Protein AF-A0A098BXD9-F1 (afdb_monomer)

Secondary structure (DSSP, 8-state):
-HHHHHHHHHHHHHHHT-----------S--SS-SSS--TTSBTTTT-GGGTTTTTTT-TT-EEETTTS-HHHHSBS-PPPTT-GGGT-BTTTB------EEE----------

Mean predicted aligned error: 10.38 Å

Structure (mmCIF, N/CA/C/O backbone):
data_AF-A0A098BXD9-F1
#
_entry.id   AF-A0A098BXD9-F1
#
loop_
_atom_site.group_PDB
_atom_site.id
_atom_site.type_symbol
_atom_site.label_atom_id
_atom_site.label_alt_id
_atom_site.label_comp_id
_atom_site.label_asym_id
_atom_site.label_entity_id
_atom_site.label_seq_id
_atom_site.pdbx_PDB_ins_code
_atom_site.Cartn_x
_atom_site.Cartn_y
_atom_site.Cartn_z
_atom_site.occupancy
_atom_site.B_iso_or_equiv
_atom_site.auth_seq_id
_atom_site.auth_comp_id
_atom_site.auth_asym_id
_atom_site.auth_atom_id
_atom_site.pdbx_PDB_model_num
ATOM 1 N N . MET A 1 1 ? -10.994 4.451 71.147 1.00 60.16 1 MET A N 1
ATOM 2 C CA . MET A 1 1 ? -9.882 3.947 70.302 1.00 60.16 1 MET A CA 1
ATOM 3 C C . MET A 1 1 ? -10.312 2.829 69.351 1.00 60.16 1 MET A C 1
ATOM 5 O O . MET A 1 1 ? -10.126 3.008 68.157 1.00 60.16 1 MET A O 1
ATOM 9 N N . LYS A 1 2 ? -10.946 1.735 69.811 1.00 62.88 2 LYS A N 1
ATOM 10 C CA . LYS A 1 2 ? -11.379 0.620 68.933 1.00 62.88 2 LYS A CA 1
ATOM 11 C C . LYS A 1 2 ? -12.300 1.043 67.773 1.00 62.88 2 LYS A C 1
ATOM 13 O O . LYS A 1 2 ? -12.048 0.676 66.636 1.00 62.88 2 LYS A O 1
ATOM 18 N N . THR A 1 3 ? -13.294 1.893 68.037 1.00 69.50 3 THR A N 1
ATOM 19 C CA . THR A 1 3 ? -14.257 2.384 67.028 1.00 69.50 3 THR A CA 1
ATOM 20 C C . THR A 1 3 ? -13.646 3.318 65.978 1.00 69.50 3 THR A C 1
ATOM 22 O O . THR A 1 3 ? -14.154 3.403 64.863 1.00 69.50 3 THR A O 1
ATOM 25 N N . LEU A 1 4 ? -12.548 4.004 66.314 1.00 70.31 4 LEU A N 1
ATOM 26 C CA . LEU A 1 4 ? -11.813 4.876 65.395 1.00 70.31 4 LEU A CA 1
ATOM 27 C C . LEU A 1 4 ? -10.938 4.044 64.447 1.00 70.31 4 LEU A C 1
ATOM 29 O O . LEU A 1 4 ? -10.965 4.261 63.239 1.00 70.31 4 LEU A O 1
ATOM 33 N N . LEU A 1 5 ? -10.252 3.031 64.991 1.00 74.44 5 LEU A N 1
ATOM 34 C CA . LEU A 1 5 ? -9.452 2.075 64.223 1.00 74.44 5 LEU A CA 1
ATOM 35 C C . LEU A 1 5 ? -10.323 1.281 63.232 1.00 74.44 5 LEU A C 1
ATOM 37 O O . LEU A 1 5 ? -9.947 1.077 62.083 1.00 74.44 5 LEU A O 1
ATOM 41 N N . GLN A 1 6 ? -11.531 0.897 63.659 1.00 78.38 6 GLN A N 1
ATOM 42 C CA . GLN A 1 6 ? -12.496 0.159 62.841 1.00 78.38 6 GLN A CA 1
ATOM 43 C C . GLN A 1 6 ? -13.024 0.991 61.660 1.00 78.38 6 GLN A C 1
ATOM 45 O O . GLN A 1 6 ? -13.163 0.473 60.556 1.00 78.38 6 GLN A O 1
ATOM 50 N N . LYS A 1 7 ? -13.267 2.295 61.862 1.00 76.06 7 LYS A N 1
ATOM 51 C CA . LYS A 1 7 ? -13.670 3.213 60.783 1.00 76.06 7 LYS A CA 1
ATOM 52 C C . LYS A 1 7 ? -12.551 3.430 59.763 1.00 76.06 7 LYS A C 1
ATOM 54 O O . LYS A 1 7 ? -12.827 3.427 58.570 1.00 76.06 7 LYS A O 1
ATOM 59 N N . GLN A 1 8 ? -11.301 3.568 60.210 1.00 81.81 8 GLN A N 1
ATOM 60 C CA . GLN A 1 8 ? -10.151 3.688 59.304 1.00 81.81 8 GLN A CA 1
ATOM 61 C C . GLN A 1 8 ? -9.934 2.415 58.480 1.00 81.81 8 GLN A C 1
ATOM 63 O O . GLN A 1 8 ? -9.678 2.497 57.283 1.00 81.81 8 GLN A O 1
ATOM 68 N N . PHE A 1 9 ? -10.128 1.245 59.091 1.00 84.19 9 PHE A N 1
ATOM 69 C CA . PHE A 1 9 ? -10.056 -0.037 58.393 1.00 84.19 9 PHE A CA 1
ATOM 70 C C . PHE A 1 9 ? -11.137 -0.171 57.306 1.00 84.19 9 PHE A C 1
ATOM 72 O O . PHE A 1 9 ? -10.844 -0.592 56.190 1.00 84.19 9 PHE A O 1
ATOM 79 N N . LEU A 1 10 ? -12.368 0.269 57.590 1.00 82.94 10 LEU A N 1
ATOM 80 C CA . LEU A 1 10 ? -13.462 0.283 56.611 1.00 82.94 10 LEU A CA 1
ATOM 81 C C . LEU A 1 10 ? -13.220 1.272 55.462 1.00 82.94 10 LEU A C 1
ATOM 83 O O . LEU A 1 10 ? -13.552 0.960 54.323 1.00 82.94 10 LEU A O 1
ATOM 87 N N . ILE A 1 11 ? -12.611 2.431 55.733 1.00 82.62 11 ILE A N 1
ATOM 88 C CA . ILE A 1 11 ? -12.245 3.409 54.696 1.00 82.62 11 ILE A CA 1
ATOM 89 C C . ILE A 1 11 ? -11.159 2.843 53.775 1.00 82.62 11 ILE A C 1
ATOM 91 O O . ILE A 1 11 ? -11.255 2.998 52.564 1.00 82.62 11 ILE A O 1
ATOM 95 N N . ILE A 1 12 ? -10.160 2.145 54.322 1.00 82.31 12 ILE A N 1
ATOM 96 C CA . ILE A 1 12 ? -9.099 1.506 53.529 1.00 82.31 12 ILE A CA 1
ATOM 97 C C . ILE A 1 12 ? -9.670 0.380 52.659 1.00 82.31 12 ILE A C 1
ATOM 99 O O . ILE A 1 12 ? -9.328 0.288 51.485 1.00 82.31 12 ILE A O 1
ATOM 103 N N . ILE A 1 13 ? -10.586 -0.433 53.195 1.00 80.94 13 ILE A N 1
ATOM 104 C CA . ILE A 1 13 ? -11.294 -1.461 52.418 1.00 80.94 13 ILE A CA 1
ATOM 105 C C . ILE A 1 13 ? -12.134 -0.827 51.305 1.00 80.94 13 ILE A C 1
ATOM 107 O O . ILE A 1 13 ? -12.084 -1.293 50.172 1.00 80.94 13 ILE A O 1
ATOM 111 N N . ALA A 1 14 ? -12.862 0.254 51.598 1.00 76.94 14 ALA A N 1
ATOM 112 C CA . ALA A 1 14 ? -13.644 0.979 50.601 1.00 76.94 14 ALA A CA 1
ATOM 113 C C . ALA A 1 14 ? -12.761 1.605 49.508 1.00 76.94 14 ALA A C 1
ATOM 115 O O . ALA A 1 14 ? -13.152 1.604 48.348 1.00 76.94 14 ALA A O 1
ATOM 116 N N . LEU A 1 15 ? -11.561 2.084 49.857 1.00 74.44 15 LEU A N 1
ATOM 117 C CA . LEU A 1 15 ? -10.597 2.651 48.910 1.00 74.44 15 LEU A CA 1
ATOM 118 C C . LEU A 1 15 ? -9.921 1.571 48.045 1.00 74.44 15 LEU A C 1
ATOM 120 O O . LEU A 1 15 ? -9.653 1.807 46.872 1.00 74.44 15 LEU A O 1
ATOM 124 N N . LEU A 1 16 ? -9.688 0.375 48.599 1.00 73.31 16 LEU A N 1
ATOM 125 C CA . LEU A 1 16 ? -9.152 -0.791 47.880 1.00 73.31 16 LEU A CA 1
ATOM 126 C C . LEU A 1 16 ? -10.201 -1.495 46.999 1.00 73.31 16 LEU A C 1
ATOM 128 O O . LEU A 1 16 ? -9.836 -2.199 46.062 1.00 73.31 16 LEU A O 1
ATOM 132 N N . LEU A 1 17 ? -11.495 -1.299 47.280 1.00 68.25 17 LEU A N 1
ATOM 133 C CA . LEU A 1 17 ? -12.626 -1.820 46.499 1.00 68.25 17 LEU A CA 1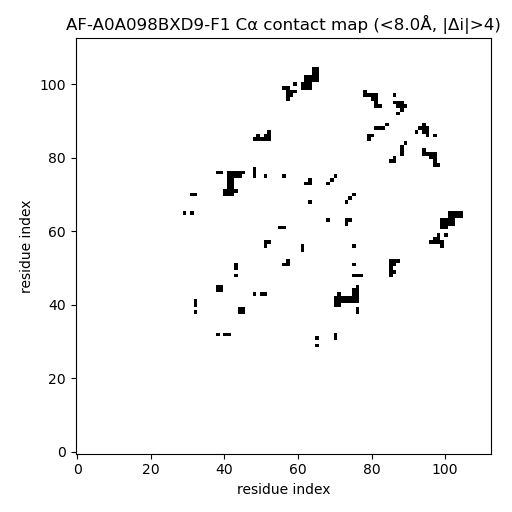
ATOM 134 C C . LEU A 1 17 ? -13.003 -0.952 45.293 1.00 68.25 17 LEU A C 1
ATOM 136 O O . LEU A 1 17 ? -13.949 -1.300 44.588 1.00 68.25 17 LEU A O 1
ATOM 140 N N . VAL A 1 18 ? -12.280 0.139 45.026 1.00 68.94 18 VAL A N 1
ATOM 141 C CA . VAL A 1 18 ? -12.408 0.892 43.772 1.00 68.94 18 VAL A CA 1
ATOM 142 C C . VAL A 1 18 ? -11.275 0.470 42.834 1.00 68.94 18 VAL A C 1
ATOM 144 O O . VAL A 1 18 ? -10.262 1.165 42.744 1.00 68.94 18 VAL A O 1
ATOM 147 N N . PRO A 1 19 ? -11.383 -0.658 42.105 1.00 64.12 19 PRO A N 1
ATOM 148 C CA . PRO A 1 19 ? -10.576 -0.811 40.918 1.00 64.12 19 PRO A CA 1
ATOM 149 C C . PRO A 1 19 ? -11.110 0.206 39.908 1.00 64.12 19 PRO A C 1
ATOM 151 O O . PRO A 1 19 ? -12.194 0.053 39.343 1.00 64.12 19 PRO A O 1
ATOM 154 N N . SER A 1 20 ? -10.348 1.276 39.702 1.00 61.69 20 SER A N 1
ATOM 155 C CA . SER A 1 20 ? -10.497 2.180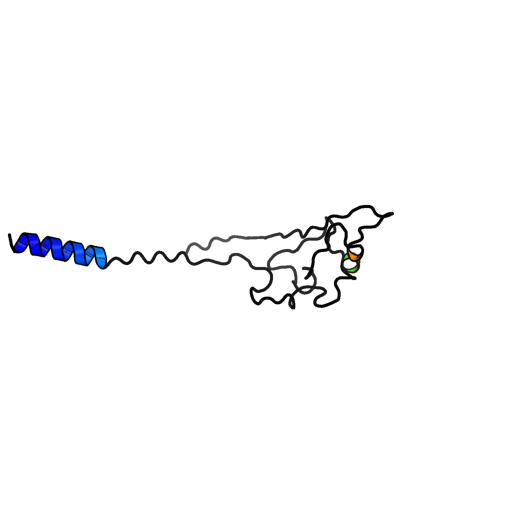 38.565 1.00 61.69 20 SER A CA 1
ATOM 156 C C . SER A 1 20 ? -10.151 1.404 37.301 1.00 61.69 20 SER A C 1
ATOM 158 O O . SER A 1 20 ? -9.051 1.505 36.763 1.00 61.69 20 SER A O 1
ATOM 160 N N . VAL A 1 21 ? -11.081 0.577 36.839 1.00 61.25 21 VAL A N 1
ATOM 161 C CA . VAL A 1 21 ? -10.978 -0.096 35.553 1.00 61.25 21 VAL A CA 1
ATOM 162 C C . VAL A 1 21 ? -11.322 0.929 34.475 1.00 61.25 21 VAL A C 1
ATOM 164 O O . VAL A 1 21 ? -12.396 0.909 33.881 1.00 61.25 21 VAL A O 1
ATOM 167 N N . ILE A 1 22 ? -10.421 1.883 34.252 1.00 63.41 22 ILE A N 1
ATOM 168 C CA . ILE A 1 22 ? -10.470 2.746 33.074 1.00 63.41 22 ILE A CA 1
ATOM 169 C C . ILE A 1 22 ? -9.735 1.984 31.972 1.00 63.41 22 ILE A C 1
ATOM 171 O O . ILE A 1 22 ? -8.583 2.265 31.656 1.00 63.41 22 ILE A O 1
ATOM 175 N N . PHE A 1 23 ? -10.388 0.966 31.410 1.00 63.06 23 PHE A N 1
ATOM 176 C CA . PHE A 1 23 ? -9.978 0.469 30.103 1.00 63.06 23 PHE A CA 1
ATOM 177 C C . PHE A 1 23 ? -10.454 1.497 29.083 1.00 63.06 23 PHE A C 1
ATOM 179 O O . PHE A 1 23 ? -11.645 1.572 28.777 1.00 63.06 23 PHE A O 1
ATOM 186 N N . SER A 1 24 ? -9.529 2.304 28.567 1.00 64.81 24 SER A N 1
ATOM 187 C CA . SER A 1 24 ? -9.768 2.943 27.279 1.00 64.81 24 SER A CA 1
ATOM 188 C C . SER A 1 24 ? -9.952 1.811 26.274 1.00 64.81 24 SER A C 1
ATOM 190 O O . SER A 1 24 ? -9.043 1.009 26.074 1.00 64.81 24 SER A O 1
ATOM 192 N N . LYS A 1 25 ? -11.157 1.673 25.715 1.00 69.25 25 LYS A N 1
ATOM 193 C CA . LYS A 1 25 ? -11.351 0.789 24.569 1.00 69.25 25 LYS A CA 1
ATOM 194 C C . LYS A 1 25 ? -10.630 1.449 23.405 1.00 69.25 25 LYS A C 1
ATOM 196 O O . LYS A 1 25 ? -11.032 2.537 22.998 1.00 69.25 25 LYS A O 1
ATOM 201 N N . ASP A 1 26 ? -9.597 0.798 22.888 1.00 77.44 26 ASP A N 1
ATOM 202 C CA . ASP A 1 26 ? -9.040 1.160 21.591 1.00 77.44 26 ASP A CA 1
ATOM 203 C C . ASP A 1 26 ? -10.142 0.931 20.555 1.00 77.44 26 ASP A C 1
ATOM 205 O O . ASP A 1 26 ? -10.489 -0.199 20.211 1.00 77.44 26 ASP A O 1
ATOM 209 N N . VAL A 1 27 ? -10.786 2.021 20.142 1.00 84.81 27 VAL A N 1
ATOM 210 C CA . VAL A 1 27 ? -11.760 1.996 19.058 1.00 84.81 27 VAL A CA 1
ATOM 211 C C . VAL A 1 27 ? -10.976 2.207 17.777 1.00 84.81 27 VAL A C 1
ATOM 213 O O . VAL A 1 27 ? -10.524 3.317 17.493 1.00 84.81 27 VAL A O 1
ATOM 216 N N . THR A 1 28 ? -10.822 1.141 17.000 1.00 85.62 28 THR A N 1
ATOM 217 C CA . THR A 1 28 ? -10.306 1.233 15.635 1.00 85.62 28 THR A CA 1
ATOM 218 C C . THR A 1 28 ? -11.292 2.050 14.803 1.00 85.62 28 THR A C 1
ATOM 220 O O . THR A 1 28 ? -12.402 1.601 14.526 1.00 85.62 28 THR A O 1
ATOM 223 N N . ILE A 1 29 ? -10.908 3.278 14.449 1.00 85.69 29 ILE A N 1
ATOM 224 C CA . ILE A 1 29 ? -11.720 4.163 13.597 1.00 85.69 29 ILE A CA 1
ATOM 225 C C . ILE A 1 29 ? -11.656 3.698 12.140 1.00 85.69 29 ILE A C 1
ATOM 227 O O . ILE A 1 29 ? -12.651 3.756 11.422 1.00 85.69 29 ILE A O 1
ATOM 231 N N . TRP A 1 30 ? -10.484 3.227 11.719 1.00 89.69 30 TRP A N 1
ATOM 232 C CA . TRP A 1 30 ? -10.238 2.614 10.425 1.00 89.69 30 TRP A CA 1
ATOM 233 C C . TRP A 1 30 ? -9.009 1.707 10.501 1.00 89.69 30 TRP A C 1
ATOM 235 O O . TRP A 1 30 ? -8.154 1.876 11.371 1.00 89.69 30 TRP A O 1
ATOM 245 N N . GLU A 1 31 ? -8.941 0.754 9.580 1.00 91.25 31 GLU A N 1
ATOM 246 C CA . GLU A 1 31 ? -7.847 -0.199 9.407 1.00 91.25 31 GLU A CA 1
ATOM 247 C C . GLU A 1 31 ? -7.674 -0.441 7.901 1.00 91.25 31 GLU A C 1
ATOM 249 O O . GLU A 1 31 ? -8.649 -0.355 7.153 1.00 91.25 31 GLU A O 1
ATOM 254 N N . ILE A 1 32 ? -6.440 -0.689 7.464 1.00 93.81 32 ILE A N 1
ATOM 255 C CA . ILE A 1 32 ? -6.120 -1.152 6.109 1.00 93.81 32 ILE A CA 1
ATOM 256 C C . ILE A 1 32 ? -5.319 -2.441 6.279 1.00 93.81 32 ILE A C 1
ATOM 258 O O . ILE A 1 32 ? -4.268 -2.433 6.926 1.00 93.81 32 ILE A O 1
ATOM 262 N N . GLY A 1 33 ? -5.824 -3.531 5.711 1.00 93.81 33 GLY A N 1
ATOM 263 C CA . GLY A 1 33 ? -5.315 -4.884 5.903 1.00 93.81 33 GLY A CA 1
ATOM 264 C C . GLY A 1 33 ? -5.572 -5.446 7.296 1.00 93.81 33 GLY A C 1
ATOM 265 O O . GLY A 1 33 ? -6.373 -4.921 8.070 1.00 93.81 33 GLY A O 1
ATOM 266 N N . LYS A 1 34 ? -4.899 -6.556 7.609 1.00 94.75 34 LYS A N 1
ATOM 267 C CA . LYS A 1 34 ? -4.990 -7.231 8.907 1.00 94.75 34 LYS A CA 1
ATOM 268 C C . LYS A 1 34 ? -3.626 -7.407 9.547 1.00 94.75 34 LYS A C 1
ATOM 270 O O . LYS A 1 34 ? -2.611 -7.656 8.903 1.00 94.75 34 LYS A O 1
ATOM 275 N N . LYS A 1 35 ? -3.601 -7.376 10.879 1.00 94.06 35 LYS A N 1
ATOM 276 C CA . LYS A 1 35 ? -2.407 -7.714 11.666 1.00 94.06 35 LYS A CA 1
ATOM 277 C C . LYS A 1 35 ? -2.192 -9.233 11.768 1.00 94.06 35 LYS A C 1
ATOM 279 O O . LYS A 1 35 ? -2.159 -9.786 12.866 1.00 94.06 35 LYS A O 1
ATOM 284 N N . ASP A 1 36 ? -2.048 -9.907 10.633 1.00 96.38 36 ASP A N 1
ATOM 285 C CA . ASP A 1 36 ? -1.848 -11.361 10.536 1.00 96.38 36 ASP A CA 1
ATOM 286 C C . ASP A 1 36 ? -0.504 -11.756 9.888 1.00 96.38 36 ASP A C 1
ATOM 288 O O . ASP A 1 36 ? -0.256 -12.932 9.629 1.00 96.38 36 ASP A O 1
ATOM 292 N N . SER A 1 37 ? 0.386 -10.777 9.670 1.00 95.62 37 SER A N 1
ATOM 293 C CA . SER A 1 37 ? 1.668 -10.954 8.968 1.00 95.62 37 SER A CA 1
ATOM 294 C C . SER A 1 37 ? 1.521 -11.441 7.520 1.00 95.62 37 SER A C 1
ATOM 296 O O . SER A 1 37 ? 2.479 -11.959 6.944 1.00 95.62 37 SER A O 1
ATOM 298 N N . SER A 1 38 ? 0.347 -11.242 6.924 1.00 96.62 38 SER A N 1
ATOM 299 C CA . SER A 1 38 ? 0.073 -11.442 5.511 1.00 96.62 38 SER A CA 1
ATOM 300 C C . SER A 1 38 ? -0.094 -10.101 4.798 1.00 96.62 38 SER A C 1
ATOM 302 O O . SER A 1 38 ? -0.275 -9.051 5.404 1.00 96.62 38 SER A O 1
ATOM 304 N N . ALA A 1 39 ? 0.001 -10.159 3.476 1.00 97.12 39 ALA A N 1
ATOM 305 C CA . ALA A 1 39 ? -0.330 -9.063 2.572 1.00 97.12 39 ALA A CA 1
ATOM 306 C C . ALA A 1 39 ? -1.247 -9.562 1.436 1.00 97.12 39 ALA A C 1
ATOM 308 O O . ALA A 1 39 ? -1.315 -8.983 0.354 1.00 97.12 39 ALA A O 1
ATOM 309 N N . SER A 1 40 ? -1.909 -10.701 1.662 1.00 97.81 40 SER A N 1
ATOM 310 C CA . SER A 1 40 ? -2.695 -11.444 0.672 1.00 97.81 40 SER A CA 1
ATOM 311 C C . SER A 1 40 ? -3.922 -10.700 0.152 1.00 97.81 40 SER A C 1
ATOM 313 O O . SER A 1 40 ? -4.367 -10.935 -0.978 1.00 97.81 40 SER A O 1
ATOM 315 N N . GLU A 1 41 ? -4.456 -9.804 0.971 1.00 97.69 41 GLU A N 1
ATOM 316 C CA . GLU A 1 41 ? -5.573 -8.917 0.681 1.00 97.69 41 GLU A CA 1
ATOM 317 C C . GLU A 1 41 ? -5.195 -7.787 -0.281 1.00 97.69 41 GLU A C 1
ATOM 319 O O . GLU A 1 41 ? -6.063 -7.297 -0.997 1.00 97.69 41 GLU A O 1
ATOM 324 N N . PHE A 1 42 ? -3.913 -7.427 -0.364 1.00 98.06 42 PHE A N 1
ATOM 325 C CA . PHE A 1 42 ? -3.442 -6.306 -1.167 1.00 98.06 42 PHE A CA 1
ATOM 326 C C . PHE A 1 42 ? -3.241 -6.681 -2.641 1.00 98.06 42 PHE A C 1
ATOM 328 O O . PHE A 1 42 ? -3.108 -7.857 -3.030 1.00 98.06 42 PHE A O 1
ATOM 335 N N . ALA A 1 43 ? -3.247 -5.653 -3.486 1.00 98.06 43 ALA A N 1
ATOM 336 C CA . ALA A 1 43 ? -2.983 -5.759 -4.911 1.00 98.06 43 ALA A CA 1
ATOM 337 C C . ALA A 1 43 ? -1.556 -6.259 -5.164 1.00 98.06 43 ALA A C 1
ATOM 339 O O . ALA A 1 43 ? -0.635 -5.983 -4.394 1.00 98.06 43 ALA A O 1
ATOM 340 N N . LEU A 1 44 ? -1.374 -6.990 -6.268 1.00 97.94 44 LEU A N 1
ATOM 341 C CA . LEU A 1 44 ? -0.087 -7.507 -6.755 1.00 97.94 44 LEU A CA 1
ATOM 342 C C . LEU A 1 44 ? 0.609 -8.561 -5.866 1.00 97.94 44 LEU A C 1
ATOM 344 O O . LEU A 1 44 ? 1.614 -9.139 -6.279 1.00 97.94 44 LEU A O 1
ATOM 348 N N . TYR A 1 45 ? 0.075 -8.894 -4.690 1.00 97.88 45 TYR A N 1
ATOM 349 C CA . TYR A 1 45 ? 0.579 -10.012 -3.887 1.00 97.88 45 TYR A CA 1
ATOM 350 C C . TYR A 1 45 ? 0.389 -11.363 -4.612 1.00 97.88 45 TYR A C 1
ATOM 352 O O . TYR A 1 45 ? -0.673 -11.580 -5.205 1.00 97.88 45 TYR A O 1
ATOM 360 N N . PRO A 1 46 ? 1.328 -12.329 -4.509 1.00 97.12 46 PRO A N 1
ATOM 361 C CA . PRO A 1 46 ? 2.615 -12.258 -3.801 1.00 97.12 46 PRO A CA 1
ATOM 362 C C . PRO A 1 46 ? 3.807 -11.842 -4.672 1.00 97.12 46 PRO A C 1
ATOM 364 O O . PRO A 1 46 ? 4.888 -11.600 -4.138 1.00 97.12 46 PRO A O 1
ATOM 367 N N . SER A 1 47 ? 3.657 -11.831 -5.998 1.00 97.56 47 SER A N 1
ATOM 368 C CA . SER A 1 47 ? 4.786 -11.746 -6.938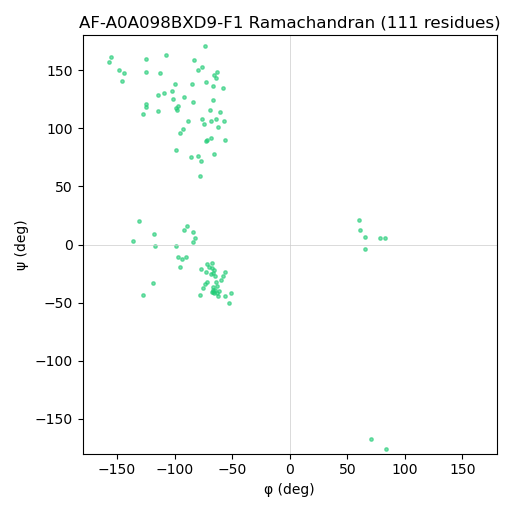 1.00 97.56 47 SER A CA 1
ATOM 369 C C . SER A 1 47 ? 4.580 -10.776 -8.103 1.00 97.56 47 SER A C 1
ATOM 371 O O . SER A 1 47 ? 5.446 -10.689 -8.969 1.00 97.56 47 SER A O 1
ATOM 373 N N . GLY A 1 48 ? 3.460 -10.053 -8.137 1.00 97.75 48 GLY A N 1
ATOM 374 C CA . GLY A 1 48 ? 3.097 -9.099 -9.189 1.00 97.75 48 GLY A CA 1
ATOM 375 C C . GLY A 1 48 ? 3.692 -7.702 -9.011 1.00 97.75 48 GLY A C 1
ATOM 376 O O . GLY A 1 48 ? 3.284 -6.778 -9.698 1.00 97.75 48 GLY A O 1
ATOM 377 N N . TYR A 1 49 ? 4.640 -7.500 -8.090 1.00 96.19 49 TYR A N 1
ATOM 378 C CA . TYR A 1 49 ? 5.216 -6.175 -7.808 1.00 96.19 49 TYR A CA 1
ATOM 379 C C . TYR A 1 49 ? 5.820 -5.475 -9.035 1.00 96.19 49 TYR A C 1
ATOM 381 O O . TYR A 1 49 ? 5.914 -4.255 -9.061 1.00 96.19 49 TYR A O 1
ATOM 389 N N . LYS A 1 50 ? 6.222 -6.223 -10.067 1.00 96.56 50 LYS A N 1
ATOM 390 C CA . LYS A 1 50 ? 6.746 -5.648 -11.315 1.00 96.56 50 LYS A CA 1
ATOM 391 C C . LYS A 1 50 ? 5.691 -4.891 -12.122 1.00 96.56 50 LYS A C 1
ATOM 393 O O . LYS A 1 50 ? 6.061 -4.025 -12.906 1.00 96.56 50 LYS A O 1
ATOM 398 N N . ASP A 1 51 ? 4.415 -5.161 -11.870 1.00 97.06 51 ASP A N 1
ATOM 399 C CA . ASP A 1 51 ? 3.287 -4.544 -12.567 1.00 97.06 51 ASP A CA 1
ATOM 400 C C . ASP A 1 51 ? 2.804 -3.278 -11.828 1.00 97.06 51 ASP A C 1
ATOM 402 O O . ASP A 1 51 ? 1.735 -2.748 -12.126 1.00 97.06 51 ASP A O 1
ATOM 406 N N . PHE A 1 52 ? 3.587 -2.781 -10.856 1.00 95.69 52 PHE A N 1
ATOM 407 C CA . PHE A 1 52 ? 3.272 -1.618 -10.018 1.00 95.69 52 PHE A CA 1
ATOM 408 C C . PHE A 1 52 ? 2.897 -0.387 -10.850 1.00 95.69 52 PHE A C 1
ATOM 410 O O . PHE A 1 52 ? 1.837 0.197 -10.643 1.00 95.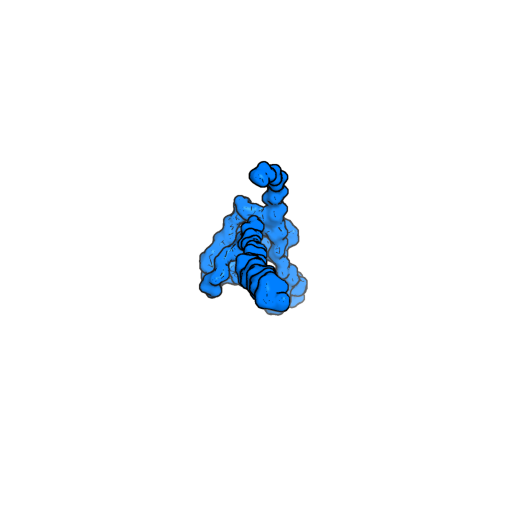69 52 PHE A O 1
ATOM 417 N N . LEU A 1 53 ? 3.726 -0.043 -11.840 1.00 93.94 53 LEU A N 1
ATOM 418 C CA . LEU A 1 53 ? 3.468 1.090 -12.733 1.00 93.94 53 LEU A CA 1
ATOM 419 C C . LEU A 1 53 ? 2.329 0.825 -13.720 1.00 93.94 53 LEU A C 1
ATOM 421 O O . LEU A 1 53 ? 1.617 1.754 -14.082 1.00 93.94 53 LEU A O 1
ATOM 425 N N . GLU A 1 54 ? 2.149 -0.424 -14.160 1.00 95.12 54 GLU A N 1
ATOM 426 C CA . GLU A 1 54 ? 1.048 -0.800 -15.059 1.00 95.12 54 GLU A CA 1
ATOM 427 C C . GLU A 1 54 ? -0.315 -0.600 -14.382 1.00 95.12 54 GLU A C 1
ATOM 429 O O . GLU A 1 54 ? -1.281 -0.209 -15.030 1.00 95.12 54 GLU A O 1
ATOM 434 N N . HIS A 1 55 ? -0.369 -0.791 -13.063 1.00 94.69 55 HIS A N 1
ATOM 435 C CA . HIS A 1 55 ? -1.553 -0.553 -12.237 1.00 94.69 55 HIS A CA 1
ATOM 436 C C . HIS A 1 55 ? -1.642 0.888 -11.706 1.00 94.69 55 HIS A C 1
ATOM 438 O O . HIS A 1 55 ? -2.406 1.152 -10.783 1.00 94.69 55 HIS A O 1
ATOM 444 N N . ASN A 1 56 ? -0.869 1.810 -12.287 1.00 93.19 56 ASN A N 1
ATOM 445 C CA . ASN A 1 56 ? -0.814 3.232 -11.944 1.00 93.19 56 ASN A CA 1
ATOM 446 C C . ASN A 1 56 ? -0.374 3.547 -10.500 1.00 93.19 56 ASN A C 1
ATOM 448 O O . ASN A 1 56 ? -0.470 4.688 -10.062 1.00 93.19 56 ASN A O 1
ATOM 452 N N . PHE A 1 57 ? 0.155 2.582 -9.742 1.00 94.62 57 PHE A N 1
ATOM 453 C CA . PHE A 1 57 ? 0.554 2.843 -8.361 1.00 94.62 57 PHE A CA 1
ATOM 454 C C . PHE A 1 57 ? 1.726 3.831 -8.272 1.00 94.62 57 PHE A C 1
ATOM 456 O O . PHE A 1 57 ? 2.630 3.836 -9.110 1.00 94.62 57 PHE A O 1
ATOM 463 N N . GLY A 1 58 ? 1.714 4.651 -7.214 1.00 90.06 58 GLY A N 1
ATOM 464 C CA . GLY A 1 58 ? 2.763 5.627 -6.906 1.00 90.06 58 GLY A CA 1
ATOM 465 C C . GLY A 1 58 ? 2.722 6.919 -7.730 1.00 90.06 58 GLY A C 1
ATOM 466 O O . GLY A 1 58 ? 3.619 7.752 -7.596 1.00 90.06 58 GLY A O 1
ATOM 467 N N . PHE A 1 59 ? 1.697 7.102 -8.567 1.00 88.31 59 PHE A N 1
ATOM 468 C CA . PHE A 1 59 ? 1.401 8.386 -9.199 1.00 88.31 59 PHE A CA 1
ATOM 469 C C . PHE A 1 59 ? 0.654 9.326 -8.240 1.00 88.31 59 PHE A C 1
ATOM 471 O O . PHE A 1 59 ? -0.072 8.887 -7.351 1.00 88.31 59 PHE A O 1
ATOM 478 N N . GLU A 1 60 ? 0.858 10.634 -8.416 1.00 85.00 60 GLU A N 1
ATOM 479 C CA . GLU A 1 60 ? 0.367 11.688 -7.510 1.00 85.00 60 GLU A CA 1
ATOM 480 C C . GLU A 1 60 ? -1.169 11.798 -7.469 1.00 85.00 60 GLU A C 1
ATOM 482 O O . GLU A 1 60 ? -1.728 12.338 -6.516 1.00 85.00 60 GLU A O 1
ATOM 487 N N . ASP A 1 61 ? -1.853 11.306 -8.502 1.00 88.31 61 ASP A N 1
ATOM 488 C CA . ASP A 1 61 ? -3.309 11.319 -8.642 1.00 88.31 61 ASP A CA 1
ATOM 489 C C . ASP A 1 61 ? -3.999 10.074 -8.066 1.00 88.31 61 ASP A C 1
ATOM 491 O O . ASP A 1 61 ? -5.220 10.080 -7.892 1.00 88.31 61 ASP A O 1
ATOM 495 N N . GLU A 1 62 ? -3.240 9.037 -7.708 1.00 91.25 62 GLU A N 1
ATOM 496 C CA . GLU A 1 62 ? -3.780 7.834 -7.084 1.00 91.25 62 GLU A CA 1
ATOM 497 C C . GLU A 1 62 ? -3.923 7.986 -5.567 1.00 91.25 62 GLU A C 1
ATOM 499 O O . GLU A 1 62 ? -3.041 8.484 -4.861 1.00 91.25 62 GLU A O 1
ATOM 504 N N . PHE A 1 63 ? -5.046 7.498 -5.038 1.00 92.06 63 PHE A N 1
ATOM 505 C CA . PHE A 1 63 ? -5.308 7.472 -3.604 1.00 92.06 63 PHE A CA 1
ATOM 506 C C . PHE A 1 63 ? -6.171 6.276 -3.200 1.00 92.06 63 PHE A C 1
ATOM 508 O O . PHE A 1 63 ? -7.053 5.821 -3.929 1.00 92.06 63 PHE A O 1
ATOM 515 N N . PHE A 1 64 ? -5.964 5.802 -1.975 1.00 94.69 64 PHE A N 1
ATOM 516 C CA . PHE A 1 64 ? -6.814 4.810 -1.336 1.00 9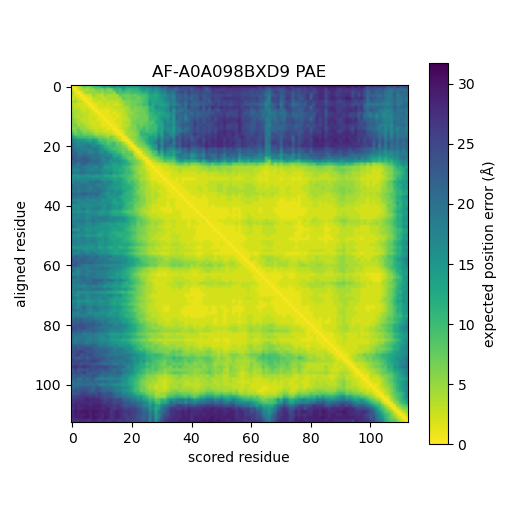4.69 64 PHE A CA 1
ATOM 517 C C . PHE A 1 64 ? -7.804 5.498 -0.398 1.00 94.69 64 PHE A C 1
ATOM 519 O O . PHE A 1 64 ? -7.416 6.128 0.590 1.00 94.69 64 PHE A O 1
ATOM 526 N N . LEU A 1 65 ? -9.097 5.372 -0.685 1.00 94.06 65 LEU A N 1
ATOM 527 C CA . LEU A 1 65 ? -10.152 5.939 0.136 1.00 94.06 65 LEU A CA 1
ATOM 528 C C . LEU A 1 65 ? -10.740 4.883 1.072 1.00 94.06 65 LEU A C 1
ATOM 530 O O . LEU A 1 65 ? -11.373 3.920 0.636 1.00 94.06 65 LEU A O 1
ATOM 534 N N . ILE A 1 66 ? -10.573 5.092 2.377 1.00 91.81 66 ILE A N 1
ATOM 535 C CA . ILE A 1 66 ? -11.048 4.160 3.403 1.00 91.81 66 ILE A CA 1
ATOM 536 C C . ILE A 1 66 ? -12.563 3.946 3.277 1.00 91.81 66 ILE A C 1
ATOM 538 O O . ILE A 1 66 ? -13.323 4.904 3.132 1.00 91.81 66 ILE A O 1
ATOM 542 N N . ASN A 1 67 ? -12.991 2.680 3.362 1.00 87.19 67 ASN A N 1
ATOM 543 C CA . ASN A 1 67 ? -14.371 2.196 3.187 1.00 87.19 67 ASN A CA 1
ATOM 544 C C . ASN A 1 67 ? -14.972 2.352 1.777 1.00 87.19 67 ASN A C 1
ATOM 546 O O . ASN A 1 67 ? -16.154 2.065 1.592 1.00 87.19 67 ASN A O 1
ATOM 550 N N . HIS A 1 68 ? -14.189 2.781 0.786 1.00 91.69 68 HIS A N 1
ATOM 551 C CA . HIS A 1 68 ? -14.654 2.956 -0.594 1.00 91.69 68 HIS A CA 1
ATOM 552 C C . HIS A 1 68 ? -13.772 2.234 -1.613 1.00 91.69 68 HIS A C 1
ATOM 554 O O . HIS A 1 68 ? -14.295 1.600 -2.526 1.00 91.69 68 HIS A O 1
ATOM 560 N N . SER A 1 69 ? -12.454 2.328 -1.462 1.00 94.44 69 SER A N 1
ATOM 561 C CA . SER A 1 69 ? -11.485 1.620 -2.294 1.00 94.44 69 SER A CA 1
ATOM 562 C C . SER A 1 69 ? -11.395 0.143 -1.908 1.00 94.44 69 SER A C 1
ATOM 564 O O . SER A 1 69 ? -11.626 -0.237 -0.760 1.00 94.44 69 SER A O 1
ATOM 566 N N . GLU A 1 70 ? -11.028 -0.701 -2.871 1.00 95.88 70 GLU A N 1
ATOM 567 C CA . GLU A 1 70 ? -10.832 -2.134 -2.661 1.00 95.88 70 GLU A CA 1
ATOM 568 C C . GLU A 1 70 ? -9.342 -2.421 -2.442 1.00 95.88 70 GLU A C 1
ATOM 570 O O . GLU A 1 70 ? -8.536 -2.196 -3.341 1.00 95.88 70 GLU A O 1
ATOM 575 N N . GLU A 1 71 ? -8.954 -2.974 -1.288 1.00 96.50 71 GLU A N 1
ATOM 576 C CA . GLU A 1 71 ? -7.550 -3.321 -0.977 1.00 96.50 71 GLU A CA 1
ATOM 577 C C . GLU A 1 71 ? -6.895 -4.149 -2.089 1.00 96.50 71 GLU A C 1
ATOM 579 O O . GLU A 1 71 ? -5.780 -3.860 -2.527 1.00 96.50 71 GLU A O 1
ATOM 584 N N . LYS A 1 72 ? -7.643 -5.117 -2.631 1.00 97.25 72 LYS A N 1
ATOM 585 C CA . LYS A 1 72 ? -7.150 -6.046 -3.651 1.00 97.25 72 LYS A CA 1
ATOM 586 C C . LYS A 1 72 ? -6.840 -5.396 -4.999 1.00 97.25 72 LYS A C 1
ATOM 588 O O . LYS A 1 72 ? -6.172 -6.016 -5.824 1.00 97.25 72 LYS A O 1
ATOM 593 N N . LYS A 1 73 ? -7.331 -4.177 -5.230 1.00 96.00 73 LYS A N 1
ATOM 594 C CA . LYS A 1 73 ? -7.183 -3.442 -6.493 1.00 96.00 73 LYS A CA 1
ATOM 595 C C . LYS A 1 73 ? -6.438 -2.125 -6.336 1.00 96.00 73 LYS A C 1
ATOM 597 O O . LYS A 1 73 ? -5.753 -1.725 -7.262 1.00 96.00 73 LYS A O 1
ATOM 602 N N . ASN A 1 74 ? -6.591 -1.454 -5.198 1.00 96.12 74 ASN A N 1
ATOM 603 C CA . ASN A 1 74 ? -6.200 -0.058 -5.013 1.00 96.12 74 ASN A CA 1
ATOM 604 C C . ASN A 1 74 ? -5.099 0.136 -3.966 1.00 96.12 74 ASN A C 1
ATOM 606 O O . ASN A 1 74 ? -4.692 1.270 -3.737 1.00 96.12 74 ASN A O 1
ATOM 610 N N . PHE A 1 75 ? -4.622 -0.929 -3.315 1.00 96.62 75 PHE A N 1
ATOM 611 C CA . PHE A 1 75 ? -3.545 -0.830 -2.333 1.00 96.62 75 PHE A CA 1
ATOM 612 C C . PHE A 1 75 ? -2.423 -1.820 -2.675 1.00 96.62 75 PHE A C 1
ATOM 614 O O . PHE A 1 75 ? -2.655 -3.029 -2.608 1.00 96.62 75 PHE A O 1
ATOM 621 N N . PRO A 1 76 ? -1.220 -1.365 -3.071 1.00 96.75 76 PRO A N 1
ATOM 622 C CA . PRO A 1 76 ? -0.132 -2.263 -3.439 1.00 96.75 76 PRO A CA 1
ATOM 623 C C . PRO A 1 76 ? 0.456 -2.944 -2.199 1.00 96.75 76 PRO A C 1
ATOM 625 O O . PRO A 1 76 ? 0.65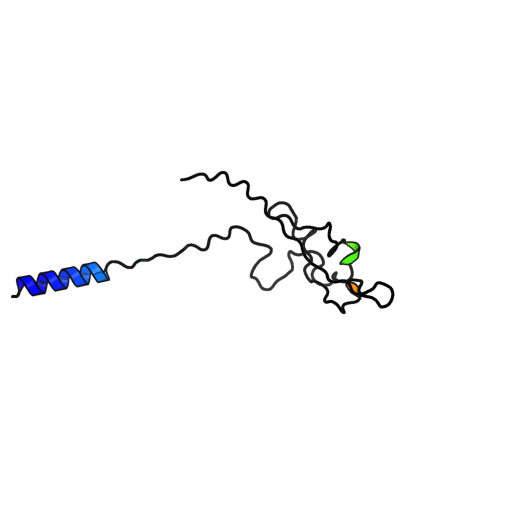6 -2.318 -1.161 1.00 96.75 76 PRO A O 1
ATOM 628 N N . TYR A 1 77 ? 0.787 -4.231 -2.315 1.00 96.88 77 TYR A N 1
ATOM 629 C CA . TYR A 1 77 ? 1.367 -4.988 -1.198 1.00 96.88 77 TYR A CA 1
ATOM 630 C C . TYR A 1 77 ? 2.819 -4.606 -0.860 1.00 96.88 77 TYR A C 1
ATOM 632 O O . TYR A 1 77 ? 3.321 -4.961 0.206 1.00 96.88 77 TYR A O 1
ATOM 640 N N . VAL A 1 78 ? 3.514 -3.928 -1.776 1.00 95.75 78 VAL A N 1
ATOM 641 C CA . VAL A 1 78 ? 4.906 -3.503 -1.617 1.00 95.75 78 VAL A CA 1
ATOM 642 C C . VAL A 1 78 ? 5.121 -2.163 -2.304 1.00 95.75 78 VAL A C 1
ATOM 644 O O . VAL A 1 78 ? 4.594 -1.926 -3.392 1.00 95.75 78 VAL A O 1
ATOM 647 N N . LEU A 1 79 ? 5.915 -1.301 -1.669 1.00 94.56 79 LEU A N 1
ATOM 648 C CA . LEU A 1 79 ? 6.362 -0.044 -2.254 1.00 94.56 79 LEU A CA 1
ATOM 649 C C . LEU A 1 79 ? 7.806 -0.163 -2.746 1.00 94.56 79 LEU A C 1
ATOM 651 O O . LEU A 1 79 ? 8.653 -0.653 -1.993 1.00 94.56 79 LEU A O 1
ATOM 655 N N . PRO A 1 80 ? 8.101 0.282 -3.978 1.00 94.38 80 PRO A N 1
ATOM 656 C CA . PRO A 1 80 ? 9.469 0.344 -4.470 1.00 94.38 80 PRO A CA 1
ATOM 657 C C . PRO A 1 80 ? 10.275 1.374 -3.684 1.00 94.38 80 PRO A C 1
ATOM 659 O O . PRO A 1 80 ? 9.826 2.495 -3.432 1.00 94.38 80 PRO A O 1
ATOM 662 N N . GLY A 1 81 ? 11.501 1.005 -3.331 1.00 90.94 81 GLY A N 1
ATOM 663 C CA . GLY A 1 81 ? 12.492 1.942 -2.837 1.00 90.94 81 GLY A CA 1
ATOM 664 C C . GLY A 1 81 ? 13.059 2.824 -3.958 1.00 90.94 81 GLY A C 1
ATOM 665 O O . GLY A 1 81 ? 12.874 2.547 -5.144 1.00 90.94 81 GLY A O 1
ATOM 666 N N . PRO A 1 82 ? 13.839 3.865 -3.617 1.00 87.81 82 PRO A N 1
ATOM 667 C CA . PRO A 1 82 ? 14.369 4.805 -4.606 1.00 87.81 82 PRO A CA 1
ATOM 668 C C . PRO A 1 82 ? 15.231 4.166 -5.701 1.00 87.81 82 PRO A C 1
ATOM 670 O O . PRO A 1 82 ? 15.309 4.711 -6.793 1.00 87.81 82 PRO A O 1
ATOM 673 N N . VAL A 1 83 ? 15.880 3.028 -5.428 1.00 89.94 83 VAL A N 1
ATOM 674 C CA . VAL A 1 83 ? 16.769 2.324 -6.376 1.00 89.94 83 VAL A CA 1
ATOM 675 C C . VAL A 1 83 ? 16.095 1.152 -7.095 1.00 89.94 83 VAL A C 1
ATOM 677 O O . VAL A 1 83 ? 16.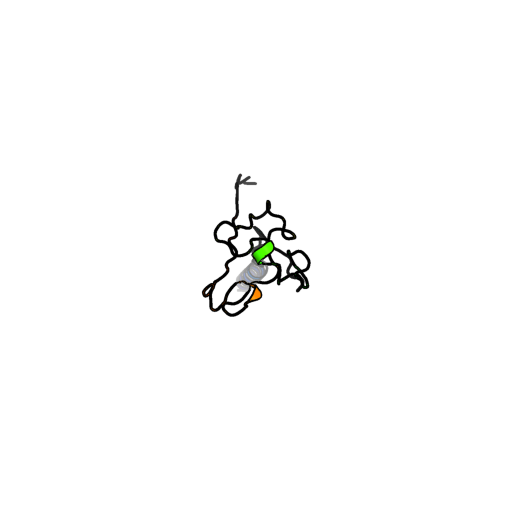726 0.494 -7.922 1.00 89.94 83 VAL A O 1
ATOM 680 N N . ASP A 1 84 ? 14.828 0.876 -6.790 1.00 92.50 84 ASP A N 1
ATOM 681 C CA . ASP A 1 84 ? 14.084 -0.221 -7.390 1.00 92.50 84 ASP A CA 1
ATOM 682 C C . ASP A 1 84 ? 13.645 0.139 -8.811 1.00 92.50 84 ASP A C 1
ATOM 684 O O . ASP A 1 84 ? 12.729 0.932 -9.037 1.00 92.50 84 ASP A O 1
ATOM 688 N N . THR A 1 85 ? 14.287 -0.479 -9.803 1.00 92.81 85 THR A N 1
ATOM 689 C CA . THR A 1 85 ? 14.033 -0.176 -11.220 1.00 92.81 85 THR A CA 1
ATOM 690 C C . THR A 1 85 ? 12.635 -0.571 -11.685 1.00 92.81 85 THR A C 1
ATOM 692 O O . THR A 1 85 ? 12.103 0.030 -12.614 1.00 92.81 85 THR A O 1
ATOM 695 N N . TRP A 1 86 ? 12.005 -1.540 -11.018 1.00 93.44 86 TRP A N 1
ATOM 696 C CA . TRP A 1 86 ? 10.619 -1.937 -11.278 1.00 93.44 86 TRP A CA 1
ATOM 697 C C . TRP A 1 86 ? 9.603 -0.868 -10.841 1.00 93.44 86 TRP A C 1
ATOM 699 O O . TRP A 1 86 ? 8.497 -0.838 -11.366 1.00 93.44 86 TRP A O 1
ATOM 709 N N . GLY A 1 87 ? 9.997 0.054 -9.955 1.00 93.25 87 GLY A N 1
ATOM 710 C CA . GLY A 1 87 ? 9.251 1.276 -9.652 1.00 93.25 87 GLY A CA 1
ATOM 711 C C . GLY A 1 87 ? 9.501 2.405 -10.661 1.00 93.25 87 GLY A C 1
ATOM 712 O O . GLY A 1 87 ? 9.067 3.529 -10.455 1.00 93.25 87 GLY A O 1
ATOM 713 N N . GLY A 1 88 ? 10.238 2.178 -11.749 1.00 90.75 88 GLY A N 1
ATOM 714 C CA . GLY A 1 88 ? 10.455 3.200 -12.780 1.00 90.75 88 GLY A CA 1
ATOM 715 C C . GLY A 1 88 ? 11.565 4.201 -12.481 1.00 90.75 88 GLY A C 1
ATOM 716 O O . GLY A 1 88 ? 11.770 5.117 -13.278 1.00 90.75 88 GLY A O 1
ATOM 717 N N . THR A 1 89 ? 12.325 4.024 -11.394 1.00 90.94 89 THR A N 1
ATOM 718 C CA . THR A 1 89 ? 13.623 4.697 -11.275 1.00 90.94 89 THR A CA 1
ATOM 719 C C . THR A 1 89 ? 14.577 4.132 -12.322 1.00 90.94 89 THR A C 1
ATOM 721 O O . THR A 1 89 ? 14.848 2.930 -12.358 1.00 90.94 89 THR A O 1
ATOM 724 N N . TYR A 1 90 ? 15.140 4.999 -13.164 1.00 89.62 90 TYR A N 1
ATOM 725 C CA . TYR A 1 90 ? 16.126 4.582 -14.156 1.00 89.62 90 TYR A CA 1
ATOM 726 C C . TYR A 1 90 ? 17.046 5.725 -14.581 1.00 89.62 90 TYR A C 1
ATOM 728 O O . TYR A 1 90 ? 16.715 6.897 -14.429 1.00 89.62 90 TYR A O 1
ATOM 736 N N . HIS A 1 91 ? 18.200 5.393 -15.168 1.00 87.19 91 HIS A N 1
ATOM 737 C CA . HIS A 1 91 ? 19.201 6.394 -15.556 1.00 87.19 91 HIS A CA 1
ATOM 738 C C . HIS A 1 91 ? 18.675 7.436 -16.559 1.00 87.19 91 HIS A C 1
ATOM 740 O O . HIS A 1 91 ? 19.108 8.583 -16.517 1.00 87.19 91 HIS A O 1
ATOM 746 N N . THR A 1 92 ? 17.730 7.060 -17.428 1.00 90.31 92 THR A N 1
ATOM 747 C CA . THR A 1 92 ? 17.068 7.980 -18.370 1.00 90.31 92 THR A CA 1
ATOM 748 C C . THR A 1 92 ? 15.735 8.542 -17.871 1.00 90.31 92 THR A C 1
ATOM 750 O O . THR A 1 92 ? 15.286 9.551 -18.404 1.00 90.31 92 THR A O 1
ATOM 753 N N . ALA A 1 93 ? 15.097 7.912 -16.879 1.00 85.00 93 ALA A N 1
ATOM 754 C CA . ALA A 1 93 ? 13.785 8.310 -16.353 1.00 85.00 93 ALA A CA 1
ATOM 755 C C . ALA A 1 93 ? 13.875 9.176 -15.081 1.00 85.00 93 ALA A C 1
ATOM 757 O O . ALA A 1 93 ? 12.878 9.755 -14.653 1.00 85.00 93 ALA A O 1
ATOM 758 N N . GLY A 1 94 ? 15.068 9.274 -14.488 1.00 87.12 94 GLY A N 1
ATOM 759 C CA . GLY A 1 94 ? 15.294 9.931 -13.206 1.00 87.12 94 GLY A CA 1
ATOM 760 C C . GLY A 1 94 ? 15.007 9.015 -12.016 1.00 87.12 94 GLY A C 1
ATOM 761 O O . GLY A 1 94 ? 14.733 7.822 -1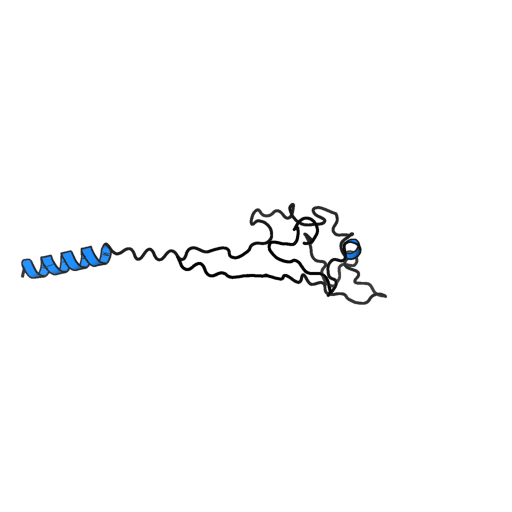2.160 1.00 87.12 94 GLY A O 1
ATOM 762 N N . TRP A 1 95 ? 15.120 9.583 -10.817 1.00 85.75 95 TRP A N 1
ATOM 763 C CA . TRP A 1 95 ? 14.761 8.912 -9.569 1.00 85.75 95 TRP A CA 1
ATOM 764 C C . TRP A 1 95 ? 13.310 9.223 -9.233 1.00 85.75 95 TRP A C 1
ATOM 766 O O . TRP A 1 95 ? 12.933 10.393 -9.183 1.00 85.75 95 TRP A O 1
ATOM 776 N N . ARG A 1 96 ? 12.506 8.183 -8.999 1.00 84.62 96 ARG A N 1
ATOM 777 C CA . ARG A 1 96 ? 11.122 8.325 -8.548 1.00 84.62 96 ARG A CA 1
ATOM 778 C C . ARG A 1 96 ? 11.007 7.874 -7.101 1.00 84.62 96 ARG A C 1
ATOM 780 O O . ARG A 1 96 ? 11.464 6.794 -6.734 1.00 84.62 96 ARG A O 1
ATOM 787 N N . THR A 1 97 ? 10.391 8.716 -6.286 1.00 83.88 97 THR A N 1
ATOM 788 C CA . THR A 1 97 ? 9.939 8.366 -4.942 1.00 83.88 97 THR A CA 1
ATOM 789 C C . THR A 1 97 ? 8.448 8.108 -5.010 1.00 83.88 97 THR A C 1
ATOM 791 O O . THR A 1 97 ? 7.710 8.966 -5.485 1.00 83.88 97 THR A O 1
ATOM 794 N N . HIS A 1 98 ? 8.025 6.933 -4.560 1.00 89.69 98 HIS A N 1
ATOM 795 C CA . HIS A 1 98 ? 6.620 6.541 -4.565 1.00 89.69 98 HIS A CA 1
ATOM 796 C C . HIS A 1 98 ? 6.018 6.736 -3.187 1.00 89.69 98 HIS A C 1
ATOM 798 O O . HIS A 1 98 ? 6.634 6.393 -2.177 1.00 89.69 98 HIS A O 1
ATOM 804 N N . GLU A 1 99 ? 4.800 7.254 -3.164 1.00 89.06 99 GLU A N 1
ATOM 805 C CA . GLU A 1 99 ? 3.985 7.404 -1.967 1.00 89.06 99 GLU A CA 1
ATOM 806 C C . GLU A 1 99 ? 2.627 6.724 -2.165 1.00 89.06 99 GLU A C 1
ATOM 808 O O . GLU A 1 99 ? 2.203 6.465 -3.291 1.00 89.06 99 GLU A O 1
ATOM 813 N N . ILE A 1 100 ? 1.957 6.404 -1.057 1.00 90.69 100 ILE A N 1
ATOM 814 C CA . ILE A 1 100 ? 0.554 5.986 -1.068 1.00 90.69 100 ILE A CA 1
ATOM 815 C C . 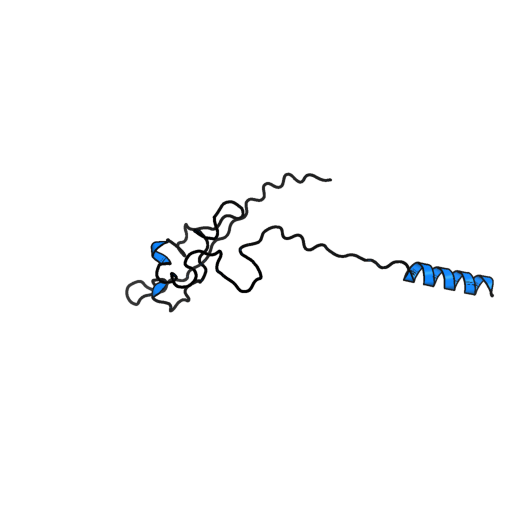ILE A 1 100 ? -0.229 7.064 -0.343 1.00 90.69 100 ILE A C 1
ATOM 817 O O . ILE A 1 100 ? -0.081 7.240 0.867 1.00 90.69 100 ILE A O 1
ATOM 821 N N . ASN A 1 101 ? -1.097 7.745 -1.079 1.00 91.00 101 ASN A N 1
ATOM 822 C CA . ASN A 1 101 ? -2.013 8.709 -0.503 1.00 91.00 101 ASN A CA 1
ATOM 823 C C . ASN A 1 101 ? -3.253 7.983 0.030 1.00 91.00 101 ASN A C 1
ATOM 825 O O . ASN A 1 101 ? -3.939 7.277 -0.705 1.00 91.00 101 ASN A O 1
ATOM 829 N N . THR A 1 102 ? -3.551 8.136 1.322 1.00 91.62 102 THR A N 1
ATOM 830 C CA . THR A 1 102 ? -4.751 7.557 1.951 1.00 91.62 102 THR A CA 1
ATOM 831 C C . THR A 1 102 ? -5.695 8.654 2.421 1.00 91.62 102 THR A C 1
ATOM 833 O O . THR A 1 102 ? -5.288 9.544 3.168 1.00 91.62 102 THR A O 1
ATOM 836 N N . GLY A 1 103 ? -6.966 8.570 2.033 1.00 89.44 103 GLY A N 1
ATOM 837 C CA . GLY A 1 103 ? -8.016 9.503 2.434 1.00 89.44 103 GLY A CA 1
ATOM 838 C C . GLY A 1 103 ? -9.063 8.849 3.333 1.00 89.44 103 GLY A C 1
ATOM 839 O O . GLY A 1 103 ? -9.402 7.679 3.163 1.00 89.44 103 GLY A O 1
ATOM 840 N N . VAL A 1 104 ? -9.630 9.621 4.263 1.00 85.50 104 VAL A N 1
ATOM 841 C CA . VAL A 1 104 ? -10.753 9.182 5.104 1.00 85.50 104 VAL A CA 1
ATOM 842 C C . VAL A 1 104 ? -11.903 10.165 4.956 1.00 85.50 104 VAL A C 1
ATOM 844 O O . VAL A 1 104 ? -11.778 11.325 5.343 1.00 85.50 104 VAL A O 1
ATOM 847 N N . PHE A 1 105 ? -13.049 9.698 4.462 1.00 73.12 105 PHE A N 1
ATOM 848 C CA . PHE A 1 105 ? -14.298 10.442 4.601 1.00 73.12 105 PHE A CA 1
ATOM 849 C C . PHE A 1 105 ? -15.019 9.975 5.859 1.00 73.12 105 PHE A C 1
ATOM 851 O O . PHE A 1 105 ? -15.700 8.953 5.874 1.00 73.12 105 PHE A O 1
ATOM 858 N N . SER A 1 106 ? -14.876 10.748 6.932 1.00 65.62 106 SER A N 1
ATOM 859 C CA . SER A 1 106 ? -15.709 10.585 8.119 1.00 65.62 106 SER A CA 1
ATOM 860 C C . SER A 1 106 ? -16.885 11.553 8.035 1.00 65.62 106 SER A C 1
ATOM 862 O O . SER A 1 106 ? -16.773 12.727 8.386 1.00 65.62 106 SER A O 1
ATOM 864 N N . ALA A 1 107 ? -18.030 11.074 7.550 1.00 57.06 107 ALA A N 1
ATOM 865 C CA . ALA A 1 107 ? -19.297 11.765 7.751 1.00 57.06 107 ALA A CA 1
ATOM 866 C C . ALA A 1 107 ? -19.784 11.446 9.168 1.00 57.06 107 ALA A C 1
ATOM 868 O O . ALA A 1 107 ? -20.662 10.605 9.366 1.00 57.06 107 ALA A O 1
ATOM 869 N N . THR A 1 108 ? -19.192 12.066 10.189 1.00 55.31 108 THR A N 1
ATOM 870 C CA . THR A 1 108 ? -19.657 11.866 11.560 1.00 55.31 108 THR A CA 1
ATOM 871 C C . THR A 1 108 ? -21.036 12.502 11.718 1.00 55.31 108 THR A C 1
ATOM 873 O O . THR A 1 108 ? -21.172 13.655 12.123 1.00 55.31 108 THR A O 1
ATOM 876 N N . LYS A 1 109 ? -22.106 11.733 11.490 1.00 49.41 109 LYS A N 1
ATOM 877 C CA . LYS A 1 109 ? -23.310 11.925 12.295 1.00 49.41 109 LYS A CA 1
ATOM 878 C C . LYS A 1 109 ? -22.953 11.353 13.658 1.00 49.41 109 LYS A C 1
ATOM 880 O O . LYS A 1 109 ? -23.108 10.160 13.892 1.00 49.41 109 LYS A O 1
ATOM 885 N N . TYR A 1 110 ? -22.398 12.195 14.531 1.00 44.94 110 TYR A N 1
ATOM 886 C CA . TYR A 1 110 ? -22.285 11.888 15.953 1.00 44.94 110 TYR A CA 1
ATOM 887 C C . TYR A 1 110 ? -23.698 11.596 16.473 1.00 44.94 110 TYR A C 1
ATOM 889 O O . TYR A 1 110 ? -24.424 12.496 16.891 1.00 44.94 110 TYR A O 1
ATOM 897 N N . SER A 1 111 ? -24.115 10.334 16.412 1.00 44.94 111 SER A N 1
ATOM 898 C CA . SER A 1 111 ? -25.208 9.835 17.226 1.00 44.94 111 SER A CA 1
ATOM 899 C C . SER A 1 111 ? -24.651 9.775 18.638 1.00 44.94 111 SER A C 1
ATOM 901 O O . SER A 1 111 ? -24.029 8.790 19.023 1.00 44.94 111 SER A O 1
ATOM 903 N N . ARG A 1 112 ? -24.801 10.877 19.379 1.00 42.88 112 ARG A N 1
ATOM 904 C CA . ARG A 1 112 ? -24.710 10.835 20.837 1.00 42.88 112 ARG A CA 1
ATOM 905 C C . ARG A 1 112 ? -25.767 9.831 21.296 1.00 42.88 112 ARG A C 1
ATOM 907 O O . ARG A 1 112 ? -26.957 10.112 21.164 1.00 42.88 112 ARG A O 1
ATOM 914 N N . ALA A 1 113 ? -25.319 8.652 21.710 1.00 44.19 113 ALA A N 1
ATOM 915 C CA . ALA A 1 113 ? -26.066 7.819 22.640 1.00 44.19 113 ALA A CA 1
ATOM 916 C C . ALA A 1 113 ? -25.876 8.388 24.050 1.00 44.19 113 ALA A C 1
ATOM 918 O O . ALA A 1 113 ? -24.772 8.926 24.310 1.00 44.19 113 ALA A O 1
#

Organism: NCBI:txid1562970

Foldseek 3Di:
DVVVVVVVVVVVVVVVPDPPPPPPPPDPPFDQDDPPPDLVQAACPPPRLLCCVVLVAQDPPAAAETPPDRRHRRPHSDDDDQPRCSNVDDPVRHTGDGDHHYHYDDPDPPPPD

Sequence (113 aa):
MKTLLQKQFLIIIALLLVPSVIFSKDVTIWEIGKKDSSASEFALYPSGYKDFLEHNFGFEDEFFLINHSEEKKNFPYVLPGPVDTWGGTYHTAGWRTHEINTGVFSATKYSRA

Solvent-accessible surface area (backbone atoms only — not comparable to full-atom values): 7342 Å² total; per-residue (Å²): 110,71,72,59,54,52,51,54,52,52,51,52,50,57,58,69,68,57,76,82,78,77,72,78,75,86,72,80,88,75,82,84,84,64,100,72,92,63,49,77,63,24,15,49,51,94,79,43,61,68,47,37,58,80,71,50,55,48,41,95,88,50,65,34,36,63,99,72,53,50,49,54,76,60,34,70,57,70,79,55,51,61,82,33,53,57,58,56,18,38,96,89,69,42,80,44,80,57,60,84,47,75,46,76,82,78,84,76,77,77,75,81,124

Radius of gyration: 26.69 Å; Cα contacts (8 Å, |Δi|>4): 117; chains: 1; bounding box: 45×24×89 Å

pLDDT: mean 84.74, std 13.89, range [42.88, 98.06]